Protein AF-A0A1F1UR80-F1 (afdb_monomer)

Nearest PDB structures (foldseek):
  3it4-assembly1_B  TM=8.975E-01  e=5.205E-11  Mycobacterium tuberculosis
  3it4-assembly1_D  TM=8.809E-01 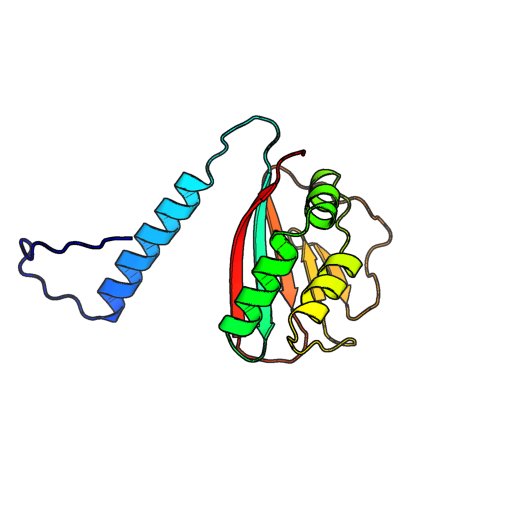 e=5.548E-11  Mycobacterium tuberculosis
  1vra-assembly1_B  TM=8.522E-01  e=1.860E-08  Halalkalibacterium halodurans
  2yep-assembly4_H  TM=7.953E-01  e=1.626E-05  Streptomyces clavuligerus
  2v4i-assembly2_H  TM=7.451E-01  e=1.733E-05  Streptomyces clavuligerus

Secondary structure (DSSP, 8-state):
-------TT-----HHHHHHHHHHHHHHHHHHHTS--STTPEEEEEEEEEESSHHHHHHHHHHHHT-HHHHHHHHTT---HHHHHHHHHHTT----TTT-EEEETTEEEEETTEE--S-------SEEEEEEE-SS---EEEEEEEEE---

Solvent-accessible surface area (backbone atoms only — not comparable to full-atom values): 8458 Å² total; per-residue (Å²): 140,87,86,87,83,87,66,84,82,78,71,82,74,55,69,67,62,48,51,54,54,52,48,52,52,53,51,53,48,51,54,59,71,65,51,81,90,54,98,72,52,28,40,37,39,35,36,21,34,20,18,87,34,40,65,51,12,38,52,26,31,50,53,36,73,67,33,66,67,46,46,53,22,50,74,71,26,33,66,47,58,71,56,44,50,57,43,28,55,72,61,72,48,68,68,29,65,76,56,15,35,38,29,48,74,87,43,62,47,28,55,23,86,42,73,69,54,89,69,67,68,53,92,69,80,58,63,47,39,35,41,37,37,24,41,59,76,30,84,6,44,24,74,43,76,50,77,40,68,84,130

Sequence (151 aa):
MLLLASGASQVTPNQTQLDEAVLAVCEALVEQLLVNQGSATKKLTLAVAGAANDEEARIAAQAVACDGRFRESLLSGAPDWPRALAIAGKTKVCLDAEALEINVNGTQLCQGITPLLTSRVLDYDEHVTITLDLGTRGVGTATVRTFLEPM

Mean predicted aligned error: 5.48 Å

pLDDT: mean 90.34, std 9.32, range [55.44, 98.0]

Radius of gyration: 17.95 Å; Cα contacts (8 Å, |Δi|>4): 264; chains: 1; bounding box: 42×38×53 Å

Structure (mmCIF, N/CA/C/O backbone):
data_AF-A0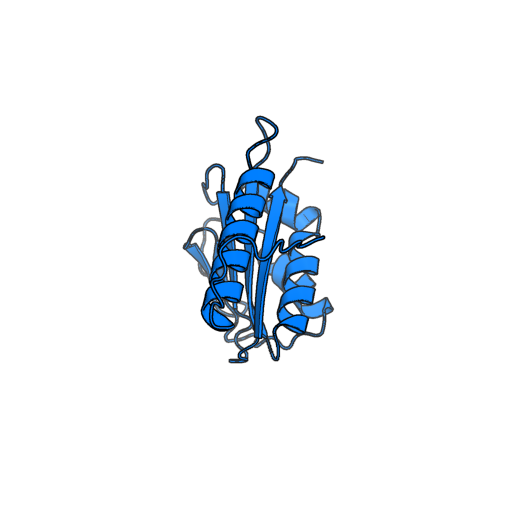A1F1UR80-F1
#
_entry.id   AF-A0A1F1UR80-F1
#
loop_
_atom_site.group_PDB
_atom_site.id
_atom_site.type_symbol
_atom_site.label_atom_id
_atom_site.label_alt_id
_atom_site.label_comp_id
_atom_site.label_asym_id
_atom_site.label_entity_id
_atom_site.label_seq_id
_atom_site.pdbx_PDB_ins_code
_atom_site.Cartn_x
_atom_site.Cartn_y
_atom_site.Cartn_z
_atom_site.occupancy
_atom_site.B_iso_or_equiv
_atom_site.auth_seq_id
_atom_site.auth_comp_id
_atom_site.auth_asym_id
_atom_site.auth_atom_id
_atom_site.pdbx_PDB_model_num
ATOM 1 N N . MET A 1 1 ? -1.615 3.347 20.358 1.00 77.56 1 MET A N 1
ATOM 2 C CA . MET A 1 1 ? -2.998 3.787 20.077 1.00 77.56 1 MET A CA 1
ATOM 3 C C . MET A 1 1 ? -3.868 3.368 21.251 1.00 77.56 1 MET A C 1
ATOM 5 O O . MET A 1 1 ? -3.620 2.297 21.789 1.00 77.56 1 MET A O 1
ATOM 9 N N . LEU A 1 2 ? -4.814 4.202 21.682 1.00 92.44 2 LEU A N 1
ATOM 10 C CA . LEU A 1 2 ? -5.738 3.899 22.781 1.00 92.44 2 LEU A CA 1
ATOM 11 C C . LEU A 1 2 ? -7.168 4.181 22.309 1.00 92.44 2 LEU A C 1
ATOM 13 O O . LEU A 1 2 ? -7.394 5.192 21.651 1.00 92.44 2 LEU A O 1
ATOM 17 N N . LEU A 1 3 ? -8.110 3.309 22.664 1.00 94.81 3 LEU A N 1
ATOM 18 C CA . LEU A 1 3 ? -9.547 3.492 22.459 1.00 94.81 3 LEU A CA 1
ATOM 19 C C . LEU A 1 3 ? -10.225 3.336 23.822 1.00 94.81 3 LEU A C 1
ATOM 21 O O . LEU A 1 3 ? -10.023 2.327 24.494 1.00 94.81 3 LEU A O 1
ATOM 25 N N . LEU A 1 4 ? -10.983 4.345 24.253 1.00 96.19 4 LEU A N 1
ATOM 26 C CA . LEU A 1 4 ? -11.677 4.352 25.541 1.00 96.19 4 LEU A CA 1
ATOM 27 C C . LEU A 1 4 ? -13.186 4.440 25.304 1.00 96.19 4 LEU A C 1
ATOM 29 O O . LEU A 1 4 ? -13.634 5.240 24.485 1.00 96.19 4 LEU A O 1
ATOM 33 N N . ALA A 1 5 ? -13.968 3.656 26.047 1.00 95.69 5 ALA A N 1
ATOM 34 C CA . ALA A 1 5 ? -15.426 3.645 25.969 1.00 95.69 5 ALA A CA 1
ATOM 35 C C . ALA A 1 5 ? -16.030 3.871 27.362 1.00 95.69 5 ALA A C 1
ATOM 37 O O . ALA A 1 5 ? -15.762 3.111 28.288 1.00 95.69 5 ALA A O 1
ATOM 38 N N . SER A 1 6 ? -16.845 4.919 27.516 1.00 96.75 6 SER A N 1
ATOM 39 C CA . SER A 1 6 ? -17.472 5.271 28.801 1.00 96.75 6 SER A CA 1
ATOM 40 C C . SER A 1 6 ? -18.802 4.559 29.062 1.00 96.75 6 SER A C 1
ATOM 42 O O . SER A 1 6 ? -19.262 4.529 30.199 1.00 96.75 6 SER A O 1
ATOM 44 N N . GLY A 1 7 ? -19.460 4.035 28.021 1.00 96.00 7 GLY A N 1
ATOM 45 C CA . GLY A 1 7 ? -20.787 3.413 28.126 1.00 96.00 7 GLY A CA 1
ATOM 46 C C . GLY A 1 7 ? -21.943 4.385 28.412 1.00 96.00 7 GLY A C 1
ATOM 47 O O . GLY A 1 7 ? -23.067 3.947 28.649 1.00 96.00 7 GLY A O 1
ATOM 48 N N . ALA A 1 8 ? -21.712 5.703 28.375 1.00 97.75 8 ALA A N 1
ATOM 49 C CA . ALA A 1 8 ? -22.716 6.703 28.757 1.00 97.75 8 ALA A CA 1
ATOM 50 C C . ALA A 1 8 ? -23.969 6.721 27.857 1.00 97.75 8 ALA A C 1
ATOM 52 O O . ALA A 1 8 ? -25.036 7.121 28.314 1.00 97.75 8 ALA A O 1
ATOM 53 N N . SER A 1 9 ? -23.864 6.265 26.603 1.00 96.00 9 SER A N 1
ATOM 54 C CA . SER A 1 9 ? -24.999 6.192 25.672 1.00 96.00 9 SER A CA 1
ATOM 55 C C . SER A 1 9 ? -25.994 5.074 25.997 1.00 96.00 9 SER A C 1
ATOM 57 O O . SER A 1 9 ? -27.103 5.109 25.478 1.00 96.00 9 SER A O 1
ATOM 59 N N . GLN A 1 10 ? -25.608 4.079 26.813 1.00 96.56 10 GLN A N 1
ATOM 60 C CA . GLN A 1 10 ? -26.387 2.856 27.082 1.00 96.56 10 GLN A CA 1
ATOM 61 C C . GLN A 1 10 ? -26.786 2.065 25.817 1.00 96.56 10 GLN A C 1
ATOM 63 O O . GLN A 1 10 ? -27.649 1.193 25.869 1.00 96.56 10 GLN A O 1
ATOM 68 N N . VAL A 1 11 ? -26.151 2.348 24.676 1.00 96.75 11 VAL A N 1
ATOM 69 C CA . VAL A 1 11 ? -26.366 1.631 23.416 1.00 96.75 11 VAL A CA 1
ATOM 70 C C . VAL A 1 11 ? -25.292 0.563 23.267 1.00 96.75 11 VAL A C 1
ATOM 72 O O . VAL A 1 11 ? -24.102 0.853 23.393 1.00 96.75 11 VAL A O 1
ATOM 75 N N . THR A 1 12 ? -25.708 -0.660 22.948 1.00 96.31 12 THR A N 1
ATOM 76 C CA . THR A 1 12 ? -24.809 -1.753 22.565 1.00 96.31 12 THR A CA 1
ATOM 77 C C . THR A 1 12 ? -24.846 -1.904 21.043 1.00 96.31 12 THR A C 1
ATOM 79 O O . THR A 1 12 ? -25.770 -2.540 20.532 1.00 96.31 12 THR A O 1
ATOM 82 N N . PRO A 1 13 ? -23.904 -1.293 20.296 1.00 94.75 13 PRO A N 1
ATOM 83 C CA . PRO A 1 13 ? -23.804 -1.540 18.863 1.00 94.75 13 PRO A CA 1
ATOM 84 C C . PRO A 1 13 ? -23.419 -3.001 18.624 1.00 94.75 13 PRO A C 1
ATOM 86 O O . PRO A 1 13 ? -22.805 -3.644 19.481 1.00 94.75 13 PRO A O 1
ATOM 89 N N . ASN A 1 14 ? -23.751 -3.527 17.449 1.00 97.00 14 ASN A N 1
ATOM 90 C CA . ASN A 1 14 ? -23.143 -4.784 17.032 1.00 97.00 14 ASN A CA 1
ATOM 91 C C . ASN A 1 14 ? -21.661 -4.559 16.663 1.00 97.00 14 ASN A C 1
ATOM 93 O O . ASN A 1 14 ? -21.222 -3.424 16.466 1.00 97.00 14 ASN A O 1
ATOM 97 N N . GLN A 1 15 ? -20.893 -5.648 16.580 1.00 96.88 15 GLN A N 1
ATOM 98 C CA . GLN A 1 15 ? -19.450 -5.573 16.346 1.00 96.88 15 GLN A CA 1
ATOM 99 C C . GLN A 1 15 ? -19.111 -4.849 15.037 1.00 96.88 15 GLN A C 1
ATOM 101 O O . GLN A 1 15 ? -18.290 -3.942 15.039 1.00 96.88 15 GLN A O 1
ATOM 106 N N . THR A 1 16 ? -19.809 -5.178 13.948 1.00 96.81 16 THR A N 1
ATOM 107 C CA . THR A 1 16 ? -19.591 -4.571 12.629 1.00 96.81 16 THR A CA 1
ATOM 108 C C . THR A 1 16 ? -19.798 -3.057 12.648 1.00 96.81 16 THR A C 1
ATOM 110 O O . THR A 1 16 ? -18.964 -2.321 12.140 1.00 96.81 16 THR A O 1
ATOM 113 N N . GLN A 1 17 ? -20.858 -2.576 13.300 1.00 95.81 17 GLN A N 1
ATOM 114 C CA . GLN A 1 17 ? -21.135 -1.143 13.427 1.00 95.81 17 GLN A CA 1
ATOM 115 C C . GLN A 1 17 ? -20.043 -0.407 14.203 1.00 95.81 17 GLN A C 1
ATOM 117 O O . GLN A 1 17 ? -19.693 0.722 13.861 1.00 95.81 17 GLN A O 1
ATOM 122 N N . LEU A 1 18 ? -19.530 -1.024 15.271 1.00 96.38 18 LEU A N 1
ATOM 123 C CA . LEU A 1 18 ? -18.446 -0.438 16.051 1.00 96.38 18 LEU A CA 1
ATOM 124 C C . LEU A 1 18 ? -17.147 -0.405 15.238 1.00 96.38 18 LEU A C 1
ATOM 126 O O . LEU A 1 18 ? -16.485 0.630 15.214 1.00 96.38 18 LEU A O 1
ATOM 130 N N . ASP A 1 19 ? -16.817 -1.504 14.562 1.00 96.50 19 ASP A N 1
ATOM 131 C CA . ASP A 1 19 ? -15.610 -1.627 13.744 1.00 96.50 19 ASP A CA 1
ATOM 132 C C . ASP A 1 19 ? -15.609 -0.609 12.600 1.00 96.50 19 ASP A C 1
ATOM 134 O O . ASP A 1 19 ? -14.634 0.120 12.434 1.00 96.50 19 ASP A O 1
ATOM 138 N N . GLU A 1 20 ? -16.719 -0.487 11.867 1.00 96.31 20 GLU A N 1
ATOM 139 C CA . GLU A 1 20 ? -16.883 0.493 10.788 1.00 96.31 20 GLU A CA 1
ATOM 140 C C . GLU A 1 20 ? -16.762 1.933 11.301 1.00 96.31 20 GLU A C 1
ATOM 142 O O . GLU A 1 20 ? -16.072 2.755 10.697 1.00 96.31 20 GLU A O 1
ATOM 147 N N . ALA A 1 21 ? -17.391 2.248 12.438 1.00 95.88 21 ALA A N 1
ATOM 148 C CA . ALA A 1 21 ? -17.332 3.588 13.015 1.00 95.88 21 ALA A CA 1
ATOM 149 C C . ALA A 1 21 ? -15.916 3.951 13.485 1.00 95.88 21 ALA A C 1
ATOM 151 O O . ALA A 1 21 ? -15.448 5.067 13.250 1.00 95.88 21 ALA A O 1
ATOM 152 N N . VAL A 1 22 ? -15.220 3.017 14.140 1.00 96.50 22 VAL A N 1
ATOM 153 C CA . VAL A 1 22 ? -13.834 3.218 14.577 1.00 96.50 22 VAL A CA 1
ATOM 154 C C . VAL A 1 22 ? -12.910 3.348 13.368 1.00 96.50 22 VAL A C 1
ATOM 156 O O . VAL A 1 22 ? -12.087 4.264 13.343 1.00 96.50 22 VAL A O 1
ATOM 159 N N . LEU A 1 23 ? -13.071 2.494 12.354 1.00 95.06 23 LEU A N 1
ATOM 160 C CA . LEU A 1 23 ? -12.291 2.550 11.120 1.00 95.06 23 LEU A CA 1
ATOM 161 C C . LEU A 1 23 ? -12.457 3.901 10.422 1.00 95.06 23 LEU A C 1
ATOM 163 O O . LEU A 1 23 ? -11.453 4.543 10.128 1.00 95.06 23 LEU A O 1
ATOM 167 N N . ALA A 1 24 ? -13.690 4.381 10.253 1.00 94.75 24 ALA A N 1
ATOM 168 C CA . ALA A 1 24 ? -13.963 5.672 9.623 1.00 94.75 24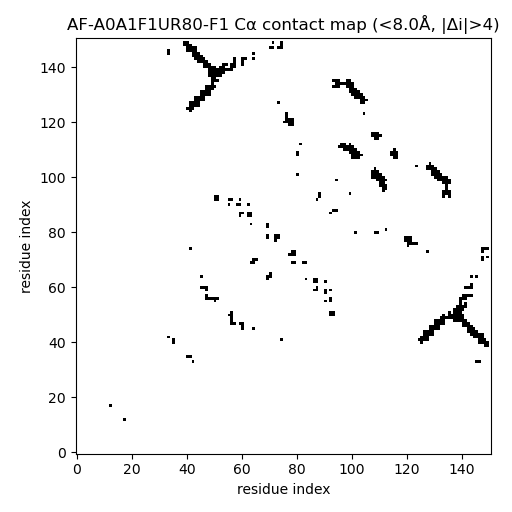 ALA A CA 1
ATOM 169 C C . ALA A 1 24 ? -13.285 6.841 10.362 1.00 94.75 24 ALA A C 1
ATOM 171 O O . ALA A 1 24 ? -12.739 7.752 9.736 1.00 94.75 24 ALA A O 1
ATOM 172 N N . VAL A 1 25 ? -13.266 6.814 11.701 1.00 95.50 25 VAL A N 1
ATOM 173 C CA . VAL A 1 25 ? -12.546 7.820 12.500 1.00 95.50 25 VAL A CA 1
ATOM 174 C C . VAL A 1 25 ? -11.037 7.701 12.296 1.00 95.50 25 VAL A C 1
ATOM 176 O O . VAL A 1 25 ? -10.367 8.713 12.096 1.00 95.50 25 VAL A O 1
ATOM 179 N N . CYS A 1 26 ? -10.485 6.487 12.325 1.00 94.19 26 CYS A N 1
ATOM 180 C CA . CYS A 1 26 ? -9.064 6.259 12.078 1.00 94.19 26 CYS A CA 1
ATOM 181 C C . CYS A 1 26 ? -8.642 6.721 10.675 1.00 94.19 26 CYS A C 1
ATOM 183 O O . CYS A 1 26 ? -7.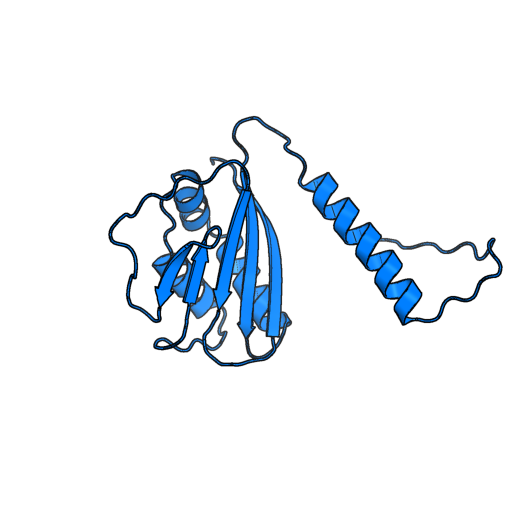615 7.385 10.548 1.00 94.19 26 CYS A O 1
ATOM 185 N N . GLU A 1 27 ? -9.434 6.439 9.642 1.00 90.94 27 GLU A N 1
ATOM 186 C CA . GLU A 1 27 ? -9.194 6.900 8.271 1.00 90.94 27 GLU A CA 1
ATOM 187 C C . GLU A 1 27 ? -9.227 8.426 8.176 1.00 90.94 27 GLU A C 1
ATOM 189 O O . GLU A 1 27 ? -8.300 9.028 7.630 1.00 90.94 27 GLU A O 1
ATOM 194 N N . ALA A 1 28 ? -10.230 9.067 8.781 1.00 90.62 28 ALA A N 1
ATOM 195 C CA . ALA A 1 28 ? -10.319 10.523 8.827 1.00 90.62 28 ALA A CA 1
ATOM 196 C C . ALA A 1 28 ? -9.116 11.157 9.548 1.00 90.62 28 ALA A C 1
ATOM 198 O O . ALA A 1 28 ? -8.600 12.185 9.108 1.00 90.62 28 ALA A O 1
ATOM 199 N N . LEU A 1 29 ? -8.633 10.543 10.633 1.00 90.69 29 LEU A N 1
ATOM 200 C CA . LEU A 1 29 ? -7.430 10.995 11.335 1.00 90.69 29 LEU A CA 1
ATOM 201 C C . LEU A 1 29 ? -6.171 10.823 10.480 1.00 90.69 29 LEU A C 1
ATOM 203 O O . LEU A 1 29 ? -5.334 11.721 10.460 1.00 90.69 29 LEU A O 1
ATOM 207 N N . VAL A 1 30 ? -6.032 9.712 9.751 1.00 87.50 30 VAL A N 1
ATOM 208 C CA . VAL A 1 30 ? -4.915 9.507 8.813 1.00 87.50 30 VAL A CA 1
ATOM 209 C C . VAL A 1 30 ? -4.924 10.581 7.726 1.00 87.50 30 VAL A C 1
ATOM 211 O O . VAL A 1 30 ? -3.877 11.159 7.453 1.00 87.50 30 VAL A O 1
ATOM 214 N N . GLU A 1 31 ? -6.084 10.914 7.155 1.00 83.81 31 GLU A N 1
ATOM 215 C CA . GLU A 1 31 ? -6.195 12.006 6.177 1.00 83.81 31 GLU A CA 1
ATOM 216 C C . GLU A 1 31 ? -5.772 13.358 6.760 1.00 83.81 31 GLU A C 1
ATOM 218 O O . GLU A 1 31 ? -5.064 14.115 6.095 1.00 83.81 31 GLU A O 1
ATOM 223 N N . GLN A 1 32 ? -6.146 13.646 8.013 1.00 84.38 32 GLN A N 1
ATOM 224 C CA . GLN A 1 32 ? -5.744 14.870 8.716 1.00 84.38 32 GLN A CA 1
ATOM 225 C C . GLN A 1 32 ? -4.240 14.917 9.006 1.00 84.38 32 GLN A C 1
ATOM 227 O O . GLN A 1 32 ? -3.614 15.960 8.831 1.00 84.38 32 GLN A O 1
ATOM 232 N N . LEU A 1 33 ? -3.642 13.795 9.412 1.00 82.88 33 LEU A N 1
ATOM 233 C CA . LEU A 1 33 ? -2.192 13.683 9.600 1.00 82.88 33 LEU A CA 1
ATOM 234 C C . LEU A 1 33 ? -1.435 13.843 8.282 1.00 82.88 33 LEU A C 1
ATOM 236 O O . LEU A 1 33 ? -0.304 14.324 8.275 1.00 82.88 33 LEU A O 1
ATOM 240 N N . LEU A 1 34 ? -2.075 13.468 7.175 1.00 76.31 34 LEU A N 1
ATOM 241 C CA . LEU A 1 34 ? -1.555 13.626 5.827 1.00 76.31 34 LEU A CA 1
ATOM 242 C C . LEU A 1 34 ? -1.849 15.014 5.229 1.00 76.31 34 LEU A C 1
ATOM 244 O O . LEU A 1 34 ? -1.661 15.203 4.029 1.00 76.31 34 LEU A O 1
ATOM 248 N N . VAL A 1 35 ? -2.325 16.002 5.996 1.00 69.25 35 VAL A N 1
ATOM 249 C CA . VAL A 1 35 ? -2.492 17.385 5.512 1.00 69.25 35 VAL A CA 1
ATOM 250 C C . VAL A 1 35 ? -1.131 18.080 5.413 1.00 69.25 35 VAL A C 1
ATOM 252 O O . VAL A 1 35 ? -0.274 17.942 6.279 1.00 69.25 35 VAL A O 1
ATOM 255 N N . ASN A 1 36 ? -0.948 18.796 4.303 1.00 60.22 36 ASN A N 1
ATOM 256 C CA . ASN A 1 36 ? 0.311 19.351 3.817 1.00 60.22 36 ASN A CA 1
ATOM 257 C C . ASN A 1 36 ? 1.051 20.180 4.888 1.00 60.22 36 ASN A C 1
ATOM 259 O O . ASN A 1 36 ? 0.539 21.206 5.333 1.00 60.22 36 ASN A O 1
ATOM 263 N N . GLN A 1 37 ? 2.254 19.749 5.286 1.00 55.44 37 GLN A N 1
ATOM 264 C CA . GLN A 1 37 ? 3.096 20.464 6.262 1.00 55.44 37 GLN A CA 1
ATOM 265 C C . GLN A 1 37 ? 4.136 21.392 5.600 1.00 55.44 37 GLN A C 1
ATOM 267 O O . GLN A 1 37 ? 4.868 22.090 6.298 1.00 55.44 37 GLN A O 1
ATOM 272 N N . GLY A 1 38 ? 4.190 21.455 4.263 1.00 60.78 38 GLY A N 1
ATOM 273 C CA . GLY A 1 38 ? 5.133 22.299 3.525 1.00 60.78 38 GLY A CA 1
ATOM 274 C C . GLY A 1 38 ? 4.811 22.405 2.032 1.00 60.78 38 GLY A C 1
ATOM 275 O O . GLY A 1 38 ? 4.034 21.627 1.494 1.00 60.78 38 GLY A O 1
ATOM 276 N N . SER A 1 39 ? 5.408 23.383 1.347 1.00 58.31 39 SER A N 1
ATOM 277 C CA . SER A 1 39 ? 5.108 23.721 -0.056 1.00 58.31 39 SER A CA 1
ATOM 278 C C . SER A 1 39 ? 5.710 22.776 -1.109 1.00 58.31 39 SER A C 1
ATOM 280 O O . SER A 1 39 ? 5.441 22.955 -2.293 1.00 58.31 39 SER A O 1
ATOM 282 N N . ALA A 1 40 ? 6.525 21.793 -0.711 1.00 61.38 40 ALA A N 1
ATOM 283 C CA . ALA A 1 40 ? 7.211 20.860 -1.617 1.00 61.38 40 ALA A CA 1
ATOM 284 C C . ALA A 1 40 ? 6.892 19.379 -1.334 1.00 61.38 40 ALA A C 1
ATOM 286 O O . ALA A 1 40 ? 7.540 18.489 -1.886 1.00 61.38 40 ALA A O 1
ATOM 287 N N . THR A 1 41 ? 5.912 19.111 -0.470 1.00 75.38 41 THR A N 1
ATOM 288 C CA . THR A 1 41 ? 5.559 17.758 -0.043 1.00 75.38 41 THR A CA 1
ATOM 289 C C . THR A 1 41 ? 4.411 17.223 -0.901 1.00 75.38 41 THR A C 1
ATOM 291 O O . THR A 1 41 ? 3.352 17.840 -0.983 1.00 75.38 41 THR A O 1
ATOM 294 N N . LYS A 1 42 ? 4.602 16.062 -1.541 1.00 86.50 42 LYS A N 1
ATOM 295 C CA . LYS A 1 42 ? 3.518 15.336 -2.234 1.00 86.50 42 LYS A CA 1
ATOM 296 C C . LYS A 1 42 ? 3.005 14.200 -1.353 1.00 86.50 42 LYS A C 1
ATOM 298 O O . LYS A 1 42 ? 3.781 13.576 -0.632 1.00 86.50 42 LYS A O 1
ATOM 303 N N . LYS A 1 43 ? 1.716 13.879 -1.411 1.00 89.69 43 LYS A N 1
ATOM 304 C CA . LYS A 1 43 ? 1.151 12.703 -0.733 1.00 89.69 43 LYS A CA 1
ATOM 305 C C . LYS A 1 43 ? 1.322 11.470 -1.611 1.00 89.69 43 LYS A C 1
ATOM 307 O O . LYS A 1 43 ? 1.064 11.533 -2.808 1.00 89.69 43 LYS A O 1
ATOM 312 N N . LEU A 1 44 ? 1.699 10.344 -1.018 1.00 92.00 44 LEU A N 1
ATOM 313 C CA . LEU A 1 44 ? 1.754 9.042 -1.674 1.00 92.00 44 LEU A CA 1
ATOM 314 C C . LEU A 1 44 ? 0.739 8.099 -1.029 1.00 92.00 44 LEU A C 1
ATOM 316 O O . LEU A 1 44 ? 0.797 7.856 0.174 1.00 92.00 44 LEU A O 1
ATOM 320 N N . THR A 1 45 ? -0.134 7.518 -1.846 1.00 95.00 45 THR A N 1
ATOM 321 C CA . THR A 1 45 ? -0.924 6.329 -1.512 1.00 95.00 45 THR A CA 1
ATOM 322 C C . THR A 1 45 ? -0.447 5.189 -2.398 1.00 95.00 45 THR A C 1
ATOM 324 O O . THR A 1 45 ? -0.565 5.276 -3.613 1.00 95.00 45 THR A O 1
ATOM 327 N N . LEU A 1 46 ? 0.103 4.130 -1.811 1.00 97.12 46 LEU A N 1
ATOM 328 C CA . LEU A 1 46 ? 0.571 2.950 -2.532 1.00 97.12 46 LEU A CA 1
ATOM 329 C C . LEU A 1 46 ? -0.231 1.737 -2.071 1.00 97.12 46 LEU A C 1
ATOM 331 O O . LEU A 1 46 ? -0.128 1.327 -0.915 1.00 97.12 46 LEU A O 1
ATOM 335 N N . ALA A 1 47 ? -1.012 1.172 -2.983 1.00 97.94 47 ALA A N 1
ATOM 336 C CA . ALA A 1 47 ? -1.763 -0.056 -2.786 1.00 97.94 47 ALA A CA 1
ATOM 337 C C . ALA A 1 47 ? -1.060 -1.223 -3.489 1.00 97.94 47 ALA A C 1
ATOM 339 O O . ALA A 1 47 ? -0.696 -1.116 -4.660 1.00 97.94 47 ALA A O 1
ATOM 340 N N . VAL A 1 48 ? -0.889 -2.333 -2.776 1.00 98.00 48 VAL A N 1
ATOM 341 C CA . VAL A 1 48 ? -0.438 -3.615 -3.325 1.00 98.00 48 VAL A CA 1
ATOM 342 C C . VAL A 1 48 ? -1.605 -4.589 -3.288 1.00 98.00 48 VAL A C 1
ATOM 344 O O . VAL A 1 48 ? -2.280 -4.695 -2.263 1.00 98.00 48 VAL A O 1
ATOM 347 N N . ALA A 1 49 ? -1.826 -5.297 -4.390 1.00 97.56 49 ALA A N 1
ATOM 348 C CA . ALA A 1 49 ? -2.849 -6.324 -4.533 1.00 97.56 49 ALA A CA 1
ATOM 349 C C . ALA A 1 49 ? -2.260 -7.599 -5.145 1.00 97.56 49 ALA A C 1
ATOM 351 O O . ALA A 1 49 ? -1.156 -7.593 -5.690 1.00 97.56 49 ALA A O 1
ATOM 352 N N . GLY A 1 50 ? -2.995 -8.706 -5.047 1.00 96.06 50 GLY A N 1
ATOM 353 C CA . GLY A 1 50 ? -2.567 -9.967 -5.640 1.00 96.06 50 GLY A CA 1
ATOM 354 C C . GLY A 1 50 ? -1.486 -10.685 -4.833 1.00 96.06 50 GLY A C 1
ATOM 355 O O . GLY A 1 50 ? -0.774 -11.500 -5.407 1.00 96.06 50 GLY A O 1
ATOM 356 N N . ALA A 1 51 ? -1.329 -10.397 -3.535 1.00 96.94 51 ALA A N 1
ATOM 357 C CA . ALA A 1 51 ? -0.430 -11.147 -2.649 1.00 96.94 51 ALA A CA 1
ATOM 358 C C . ALA A 1 51 ? -1.125 -12.388 -2.069 1.00 96.94 51 ALA A C 1
ATOM 360 O O . ALA A 1 51 ? -2.353 -12.482 -2.083 1.00 96.94 51 ALA A O 1
ATOM 361 N N . ALA A 1 52 ? -0.373 -13.335 -1.498 1.00 96.56 52 ALA A N 1
ATOM 362 C CA . ALA A 1 52 ? -0.987 -14.517 -0.886 1.00 96.56 52 ALA A CA 1
ATOM 363 C C . ALA A 1 52 ? -1.848 -14.164 0.344 1.00 96.56 52 ALA A C 1
ATOM 365 O O . ALA A 1 52 ? -2.837 -14.840 0.626 1.00 96.56 52 ALA A O 1
ATOM 366 N N . ASN A 1 53 ? -1.478 -13.105 1.068 1.00 97.12 53 ASN A N 1
ATOM 367 C CA . ASN A 1 53 ? -2.177 -12.580 2.240 1.00 97.12 53 ASN A CA 1
ATOM 368 C C . ASN A 1 53 ? -1.845 -11.087 2.448 1.00 97.12 53 ASN A C 1
ATOM 370 O O . ASN A 1 53 ? -0.922 -10.552 1.827 1.00 97.12 53 ASN A O 1
ATOM 374 N N . ASP A 1 54 ? -2.599 -10.417 3.321 1.00 97.56 54 ASP A N 1
ATOM 375 C CA . ASP A 1 54 ? -2.449 -8.976 3.579 1.00 97.56 54 ASP A CA 1
ATOM 376 C C . ASP A 1 54 ? -1.090 -8.616 4.195 1.00 97.56 54 ASP A C 1
ATOM 378 O O . ASP A 1 54 ? -0.565 -7.531 3.956 1.00 97.56 54 ASP A O 1
ATOM 382 N N . GLU A 1 55 ? -0.480 -9.526 4.958 1.00 96.88 55 GLU A N 1
ATOM 383 C CA . GLU A 1 55 ? 0.821 -9.285 5.589 1.00 96.88 55 GLU A CA 1
ATOM 384 C C . GLU A 1 55 ? 1.946 -9.219 4.549 1.00 96.88 55 GLU A C 1
ATOM 386 O O . GLU A 1 55 ? 2.776 -8.310 4.576 1.00 96.88 55 GLU A O 1
ATOM 391 N N . GLU A 1 56 ? 1.941 -10.128 3.578 1.00 96.81 56 GLU A N 1
ATOM 392 C CA . GLU A 1 56 ? 2.839 -10.087 2.425 1.00 96.81 56 GLU A CA 1
ATOM 393 C C . GLU A 1 56 ? 2.664 -8.801 1.612 1.00 96.81 56 GLU A C 1
ATOM 395 O O . GLU A 1 56 ? 3.649 -8.112 1.324 1.00 96.81 56 GLU A O 1
ATOM 400 N N . ALA A 1 57 ? 1.415 -8.430 1.303 1.00 97.62 57 ALA A N 1
ATOM 401 C CA . ALA A 1 57 ? 1.120 -7.176 0.616 1.00 97.62 57 ALA A CA 1
ATOM 402 C C . ALA A 1 57 ? 1.647 -5.969 1.407 1.00 97.62 57 ALA A C 1
ATOM 404 O O . ALA A 1 57 ? 2.244 -5.059 0.830 1.00 97.62 57 ALA A O 1
ATOM 405 N N . ARG A 1 58 ? 1.480 -5.969 2.736 1.00 97.62 58 ARG A N 1
ATOM 406 C CA . ARG A 1 58 ? 1.928 -4.891 3.626 1.00 97.62 58 ARG A CA 1
ATOM 407 C C . ARG A 1 58 ? 3.444 -4.754 3.625 1.00 97.62 58 ARG A C 1
ATOM 409 O O . ARG A 1 58 ? 3.945 -3.633 3.536 1.00 97.62 58 ARG A O 1
ATOM 416 N N . ILE A 1 59 ? 4.177 -5.863 3.713 1.00 97.50 59 ILE A N 1
ATOM 417 C CA . ILE A 1 59 ? 5.646 -5.860 3.682 1.00 97.50 59 ILE A CA 1
ATOM 418 C C . ILE A 1 59 ? 6.144 -5.321 2.334 1.00 97.50 59 ILE A C 1
ATOM 420 O O . ILE A 1 59 ? 7.017 -4.449 2.317 1.00 97.50 59 ILE A O 1
ATOM 424 N N . ALA A 1 60 ? 5.567 -5.778 1.218 1.00 97.44 60 ALA A N 1
ATOM 425 C CA . ALA A 1 60 ? 5.901 -5.276 -0.114 1.00 97.44 60 ALA A CA 1
ATOM 426 C C . ALA A 1 60 ? 5.613 -3.772 -0.246 1.00 97.44 60 ALA A C 1
ATOM 428 O O . ALA A 1 60 ? 6.497 -3.007 -0.637 1.00 97.44 60 ALA A O 1
ATOM 429 N N . ALA A 1 61 ? 4.414 -3.333 0.148 1.00 97.56 61 ALA A N 1
ATOM 430 C CA . ALA A 1 61 ? 3.999 -1.935 0.085 1.00 97.56 61 ALA A CA 1
ATOM 431 C C . ALA A 1 61 ? 4.940 -1.022 0.885 1.00 97.56 61 ALA A C 1
ATOM 433 O O . ALA A 1 61 ? 5.370 0.020 0.389 1.00 97.56 61 ALA A O 1
ATOM 434 N N . GLN A 1 62 ? 5.304 -1.429 2.105 1.00 96.81 62 GLN A N 1
ATOM 435 C CA . GLN A 1 62 ? 6.226 -0.677 2.957 1.00 96.81 62 GLN A CA 1
ATOM 436 C C . GLN A 1 62 ? 7.632 -0.612 2.365 1.00 96.81 62 GLN A C 1
ATOM 438 O O . GLN A 1 62 ? 8.232 0.461 2.344 1.00 96.81 62 GLN A O 1
ATOM 443 N N . ALA A 1 63 ? 8.157 -1.730 1.859 1.00 97.25 63 ALA A N 1
ATOM 444 C CA . ALA A 1 63 ? 9.487 -1.755 1.264 1.00 97.25 63 ALA A CA 1
ATOM 445 C C . ALA A 1 63 ? 9.583 -0.811 0.058 1.00 97.25 63 ALA A C 1
ATOM 447 O O . ALA A 1 63 ? 10.542 -0.046 -0.044 1.00 97.25 63 ALA A O 1
ATOM 448 N N . VAL A 1 64 ? 8.577 -0.827 -0.822 1.00 97.00 64 VAL A N 1
ATOM 449 C CA . VAL A 1 64 ? 8.532 0.049 -2.001 1.00 97.00 64 VAL A CA 1
ATOM 450 C C . VAL A 1 64 ? 8.375 1.516 -1.590 1.00 97.00 64 VAL A C 1
ATOM 452 O O . VAL A 1 64 ? 9.130 2.364 -2.060 1.00 97.00 64 VAL A O 1
ATOM 455 N N . ALA A 1 65 ? 7.448 1.830 -0.678 1.00 95.44 65 ALA A N 1
ATOM 456 C CA . ALA A 1 65 ? 7.182 3.205 -0.246 1.00 95.44 65 ALA A CA 1
ATOM 457 C C . ALA A 1 65 ? 8.353 3.864 0.514 1.00 95.44 65 ALA A C 1
ATOM 459 O O . ALA A 1 65 ? 8.448 5.096 0.541 1.00 95.44 65 ALA A O 1
ATOM 460 N N . CYS A 1 66 ? 9.236 3.063 1.122 1.00 94.50 66 CYS A N 1
ATOM 461 C CA . CYS A 1 66 ? 10.403 3.522 1.880 1.00 94.50 66 CYS A CA 1
ATOM 462 C C . CYS A 1 66 ? 11.699 3.625 1.054 1.00 94.50 66 CYS A C 1
ATOM 464 O O . CYS A 1 66 ? 12.704 4.107 1.577 1.00 94.50 66 CYS A O 1
ATOM 466 N N . ASP A 1 67 ? 11.727 3.195 -0.211 1.00 96.31 67 ASP A N 1
ATOM 467 C CA . ASP A 1 67 ? 12.943 3.294 -1.025 1.00 96.31 67 ASP A CA 1
ATOM 468 C C . ASP A 1 67 ? 13.189 4.734 -1.505 1.00 96.31 67 ASP A C 1
ATOM 470 O O . ASP A 1 67 ? 12.391 5.314 -2.241 1.00 96.31 67 ASP A O 1
ATOM 474 N N . GLY A 1 68 ? 14.327 5.309 -1.104 1.00 93.44 68 GLY A N 1
ATOM 475 C CA . GLY A 1 68 ? 14.660 6.715 -1.365 1.00 93.44 68 GLY A CA 1
ATOM 476 C C . GLY A 1 68 ? 14.690 7.088 -2.849 1.00 93.44 68 GLY A C 1
ATOM 477 O O . GLY A 1 68 ? 14.094 8.081 -3.249 1.00 93.44 68 GLY A O 1
ATOM 478 N N . ARG A 1 69 ? 15.298 6.254 -3.696 1.00 93.19 69 ARG A N 1
ATOM 479 C CA . ARG A 1 69 ? 15.405 6.534 -5.139 1.00 93.19 69 ARG A CA 1
ATOM 480 C C . ARG A 1 69 ? 14.065 6.399 -5.856 1.00 93.19 69 ARG A C 1
ATOM 482 O O . ARG A 1 69 ? 13.791 7.158 -6.779 1.00 93.19 69 ARG A O 1
ATOM 489 N N . PHE A 1 70 ? 13.220 5.455 -5.446 1.00 94.88 70 PHE A N 1
ATOM 490 C CA . PHE A 1 70 ? 11.862 5.376 -5.967 1.00 94.88 70 PHE A CA 1
ATOM 491 C C . PHE A 1 70 ? 11.078 6.637 -5.588 1.00 94.88 70 PHE A C 1
ATOM 493 O O . PHE A 1 70 ? 10.468 7.255 -6.456 1.00 94.88 70 PHE A O 1
ATOM 500 N N . ARG A 1 71 ? 11.182 7.097 -4.337 1.00 93.56 71 ARG A N 1
ATOM 501 C CA . ARG A 1 71 ? 10.559 8.352 -3.882 1.00 93.56 71 ARG A CA 1
ATOM 502 C C . ARG A 1 71 ? 11.046 9.573 -4.677 1.00 93.56 71 ARG A C 1
ATOM 504 O O . ARG A 1 71 ? 10.219 10.361 -5.127 1.00 93.56 71 ARG A O 1
ATOM 511 N N . GLU A 1 72 ? 12.349 9.695 -4.923 1.00 92.44 72 GLU A N 1
ATOM 512 C CA . GLU A 1 72 ? 12.932 10.737 -5.790 1.00 92.44 72 GLU A CA 1
ATOM 513 C C . GLU A 1 72 ? 12.386 10.666 -7.229 1.00 92.44 72 GLU A C 1
ATOM 515 O O . GLU A 1 72 ? 12.052 11.689 -7.833 1.00 92.44 72 GLU A O 1
ATOM 520 N N . SER A 1 73 ? 12.230 9.454 -7.774 1.00 92.94 73 SER A N 1
ATOM 521 C CA . SER A 1 73 ? 11.657 9.250 -9.111 1.00 92.94 73 SER A CA 1
ATOM 522 C C . SER A 1 73 ? 10.208 9.748 -9.193 1.00 92.94 73 SER A C 1
ATOM 524 O O . SER A 1 73 ? 9.828 10.405 -10.161 1.00 92.94 73 SER A O 1
ATOM 526 N N . LEU A 1 74 ? 9.419 9.549 -8.131 1.00 92.12 74 LEU A N 1
ATOM 527 C CA . LEU A 1 74 ? 8.047 10.051 -8.051 1.00 92.12 74 LEU A CA 1
ATOM 528 C C . LEU A 1 74 ? 8.005 11.581 -7.982 1.00 92.12 74 LEU A C 1
ATOM 530 O O . LEU A 1 74 ? 7.175 12.188 -8.658 1.00 92.12 74 LEU A O 1
ATOM 534 N N . LEU A 1 75 ? 8.909 12.201 -7.212 1.00 89.56 75 LEU A N 1
ATOM 535 C CA . LEU A 1 75 ? 9.009 13.660 -7.083 1.00 89.56 75 LEU A CA 1
ATOM 536 C C . LEU A 1 75 ? 9.381 14.349 -8.400 1.00 89.56 75 LEU A C 1
ATOM 538 O O . LEU A 1 75 ? 8.865 15.427 -8.684 1.00 89.56 75 LEU A O 1
ATOM 542 N N . SER A 1 76 ? 10.223 13.719 -9.222 1.00 88.62 76 SER A N 1
ATOM 543 C CA . SER A 1 76 ? 10.601 14.244 -10.545 1.00 88.62 76 SER A CA 1
ATOM 544 C C . SER A 1 76 ? 9.546 14.017 -11.637 1.00 88.62 76 SER A C 1
ATOM 546 O O . SER A 1 76 ? 9.753 14.428 -12.778 1.00 88.62 76 SER A O 1
ATOM 548 N N . GLY A 1 77 ? 8.424 13.364 -11.310 1.00 89.12 77 GLY A N 1
ATOM 549 C CA . GLY A 1 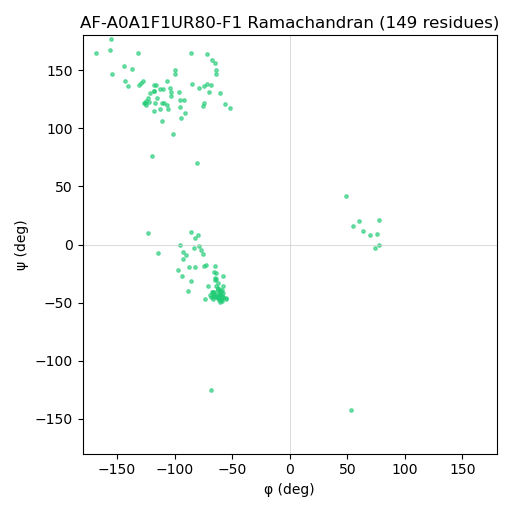77 ? 7.384 13.013 -12.277 1.00 89.12 77 GLY A CA 1
ATOM 550 C C . GLY A 1 77 ? 7.752 11.826 -13.165 1.00 89.12 77 GLY A C 1
ATOM 551 O O . GLY A 1 77 ? 7.031 11.542 -14.113 1.00 89.12 77 GLY A O 1
ATOM 552 N N . ALA A 1 78 ? 8.850 11.115 -12.887 1.00 90.38 78 ALA A N 1
ATOM 553 C CA . ALA A 1 78 ? 9.317 9.992 -13.695 1.00 90.38 78 ALA A CA 1
ATOM 554 C C . ALA A 1 78 ? 9.382 8.681 -12.890 1.00 90.38 78 ALA A C 1
ATOM 556 O O . ALA A 1 78 ? 10.480 8.253 -12.527 1.00 90.38 78 ALA A O 1
ATOM 557 N N . PRO A 1 79 ? 8.236 8.024 -12.607 1.00 92.12 79 PRO A N 1
ATOM 558 C CA . PRO A 1 79 ? 8.197 6.824 -11.775 1.00 92.12 79 PRO A CA 1
ATOM 559 C C . PRO A 1 79 ? 9.105 5.700 -12.287 1.00 92.12 79 PRO A C 1
ATOM 561 O O . PRO A 1 79 ? 8.909 5.158 -13.379 1.00 92.12 79 PRO A O 1
ATOM 564 N N . ASP A 1 80 ? 10.056 5.282 -11.452 1.00 93.62 80 ASP A N 1
ATOM 565 C CA . ASP A 1 80 ? 10.918 4.123 -11.700 1.00 93.62 80 ASP A CA 1
ATOM 566 C C . ASP A 1 80 ? 10.172 2.826 -11.331 1.00 93.62 80 ASP A C 1
ATOM 568 O O . ASP A 1 80 ? 10.443 2.169 -10.323 1.00 93.62 80 ASP A O 1
ATOM 572 N N . TRP A 1 81 ? 9.163 2.474 -12.136 1.00 93.12 81 TRP A N 1
ATOM 573 C CA . TRP A 1 81 ? 8.363 1.260 -11.943 1.00 93.12 81 TRP A CA 1
ATOM 574 C C . TRP A 1 81 ? 9.198 -0.038 -11.955 1.00 93.12 81 TRP A C 1
ATOM 576 O O . TRP A 1 81 ? 8.909 -0.907 -11.128 1.00 93.12 81 TRP A O 1
ATOM 586 N N . PRO A 1 82 ? 10.275 -0.198 -12.765 1.00 93.56 82 PRO A N 1
ATOM 587 C CA . PRO A 1 82 ? 11.111 -1.396 -12.688 1.00 93.56 82 PRO A CA 1
ATOM 588 C C . PRO A 1 82 ? 11.780 -1.537 -11.320 1.00 93.56 82 PRO A C 1
ATOM 590 O O . PRO A 1 82 ? 11.898 -2.641 -10.783 1.00 93.56 82 PRO A O 1
ATOM 593 N N . ARG A 1 83 ? 12.196 -0.417 -10.718 1.00 94.88 83 ARG A N 1
ATOM 594 C CA . ARG A 1 83 ? 12.755 -0.411 -9.368 1.00 94.88 83 ARG A CA 1
ATOM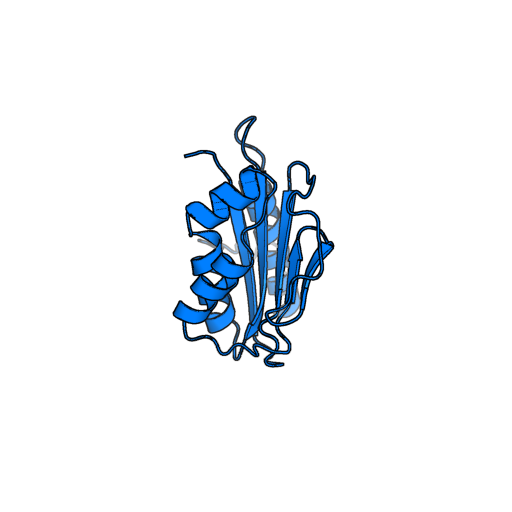 595 C C . ARG A 1 83 ? 11.723 -0.795 -8.314 1.00 94.88 83 ARG A C 1
ATOM 597 O O . ARG A 1 83 ? 12.064 -1.581 -7.431 1.00 94.88 83 ARG A O 1
ATOM 604 N N . ALA A 1 84 ? 10.489 -0.299 -8.413 1.00 95.00 84 ALA A N 1
ATOM 605 C CA . ALA A 1 84 ? 9.405 -0.704 -7.516 1.00 95.00 84 ALA A CA 1
ATOM 606 C C . ALA A 1 84 ? 9.207 -2.232 -7.529 1.00 95.00 84 ALA A C 1
ATOM 608 O O . ALA A 1 84 ? 9.183 -2.858 -6.469 1.00 95.00 84 ALA A O 1
ATOM 609 N N . LEU A 1 85 ? 9.190 -2.849 -8.717 1.00 93.75 85 LEU A N 1
ATOM 610 C CA . LEU A 1 85 ? 9.113 -4.308 -8.863 1.00 93.75 85 LEU A CA 1
ATOM 611 C C . LEU A 1 85 ? 10.329 -5.025 -8.272 1.00 93.75 85 LEU A C 1
ATOM 613 O O . LEU A 1 85 ? 10.183 -6.019 -7.563 1.00 93.75 85 LEU A O 1
ATOM 617 N N . ALA A 1 86 ? 11.536 -4.509 -8.514 1.00 93.81 86 ALA A N 1
ATOM 618 C CA . ALA A 1 86 ? 12.758 -5.088 -7.966 1.00 93.81 86 ALA A CA 1
ATOM 619 C C . ALA A 1 86 ? 12.789 -5.054 -6.427 1.00 93.81 86 ALA A C 1
ATOM 621 O O . ALA A 1 86 ? 13.361 -5.947 -5.801 1.00 93.81 86 ALA A O 1
ATOM 622 N N . ILE A 1 87 ? 12.196 -4.033 -5.803 1.00 96.31 87 ILE A N 1
ATOM 623 C CA . ILE A 1 87 ? 12.058 -3.941 -4.345 1.00 96.31 87 ILE A CA 1
ATOM 624 C C . ILE A 1 87 ? 10.989 -4.913 -3.848 1.00 96.31 87 ILE A C 1
ATOM 626 O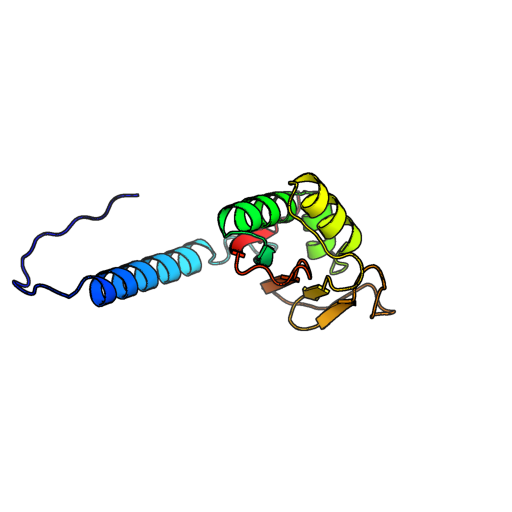 O . ILE A 1 87 ? 11.266 -5.673 -2.920 1.00 96.31 87 ILE A O 1
ATOM 630 N N . ALA A 1 88 ? 9.816 -4.948 -4.489 1.00 94.25 88 ALA A N 1
ATOM 631 C CA . ALA A 1 88 ? 8.757 -5.896 -4.154 1.00 94.25 88 ALA A CA 1
ATOM 632 C C . ALA A 1 88 ? 9.278 -7.344 -4.213 1.00 94.25 88 ALA A C 1
ATOM 634 O O . ALA A 1 88 ? 9.160 -8.078 -3.235 1.00 94.25 88 ALA A O 1
ATOM 635 N N . GLY A 1 89 ? 10.007 -7.721 -5.267 1.00 91.69 89 GLY A N 1
ATOM 636 C CA . GLY A 1 89 ? 10.635 -9.042 -5.394 1.00 91.69 89 GLY A CA 1
ATOM 637 C C . GLY A 1 89 ? 11.608 -9.414 -4.268 1.00 91.69 89 GLY A C 1
ATOM 638 O O . GLY A 1 89 ? 11.745 -10.589 -3.932 1.00 91.69 89 GLY A O 1
ATOM 639 N N . LYS A 1 90 ? 12.246 -8.438 -3.607 1.00 93.88 90 LYS A N 1
ATOM 640 C CA . LYS A 1 90 ? 13.117 -8.700 -2.444 1.00 93.88 90 LYS A CA 1
ATOM 641 C C . LYS A 1 90 ? 12.340 -9.039 -1.173 1.00 93.88 90 LYS A C 1
ATOM 643 O O . LYS A 1 90 ? 12.919 -9.618 -0.256 1.00 93.88 90 LYS A O 1
ATOM 648 N N . THR A 1 91 ? 11.051 -8.712 -1.114 1.00 91.62 91 THR A N 1
ATOM 649 C CA . THR A 1 91 ? 10.187 -8.992 0.045 1.00 91.62 91 THR A CA 1
ATOM 650 C C . THR A 1 91 ? 9.629 -10.414 0.075 1.00 91.62 91 THR A C 1
ATOM 652 O O . THR A 1 91 ? 8.865 -10.745 0.974 1.00 91.62 91 THR A O 1
ATOM 655 N N . LYS A 1 92 ? 10.061 -11.280 -0.857 1.00 86.12 92 LYS A N 1
ATOM 656 C CA . LYS A 1 92 ? 9.638 -12.687 -0.993 1.00 86.12 92 LYS A CA 1
ATOM 657 C C . LYS A 1 92 ? 8.153 -12.890 -1.310 1.00 86.12 92 LYS A C 1
ATOM 659 O O . LYS A 1 92 ? 7.690 -14.026 -1.260 1.00 86.12 92 LYS A O 1
ATOM 664 N N . VAL A 1 93 ? 7.428 -11.832 -1.664 1.00 92.88 93 VAL A N 1
ATOM 665 C CA . VAL A 1 93 ? 6.096 -11.974 -2.258 1.00 92.88 93 VAL A CA 1
ATOM 666 C C . VAL A 1 93 ? 6.204 -12.684 -3.605 1.00 92.88 93 VAL A C 1
ATOM 668 O O . VAL A 1 93 ? 7.193 -12.524 -4.326 1.00 92.88 93 VAL A O 1
ATOM 671 N N . CYS A 1 94 ? 5.193 -13.477 -3.949 1.00 93.19 94 CYS A N 1
ATOM 672 C CA . CYS A 1 94 ? 5.096 -14.048 -5.287 1.00 93.19 94 CYS A CA 1
ATOM 673 C C . CYS A 1 94 ? 4.717 -12.942 -6.279 1.00 93.19 94 CYS A C 1
ATOM 675 O O . CYS A 1 94 ? 3.853 -12.121 -5.980 1.00 93.19 94 CYS A O 1
ATOM 677 N N . LEU A 1 95 ? 5.349 -12.932 -7.454 1.00 93.00 95 LEU A N 1
ATOM 678 C CA . LEU A 1 95 ? 5.004 -12.036 -8.559 1.00 93.00 95 LEU A CA 1
ATOM 679 C C . LEU A 1 95 ? 4.882 -12.853 -9.840 1.00 93.00 95 LEU A C 1
ATOM 681 O O . LEU A 1 95 ? 5.731 -13.706 -10.108 1.00 93.00 95 LEU A O 1
ATOM 685 N N . ASP A 1 96 ? 3.862 -12.563 -10.636 1.00 94.25 96 ASP A N 1
ATOM 686 C CA . ASP A 1 96 ? 3.730 -13.077 -11.992 1.00 94.25 96 ASP A CA 1
ATOM 687 C C . ASP A 1 96 ? 4.315 -12.050 -12.971 1.00 94.25 96 ASP A C 1
ATOM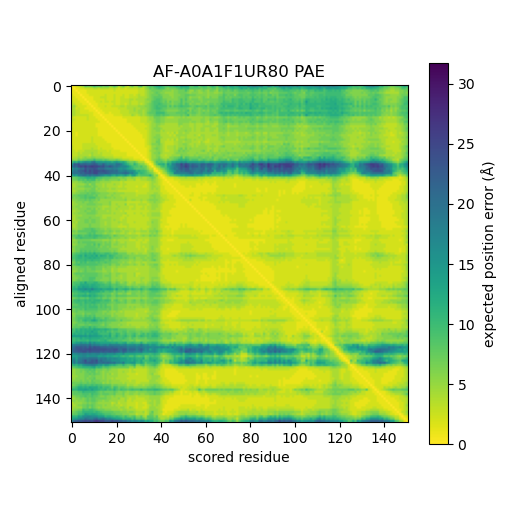 689 O O . ASP A 1 96 ? 3.756 -10.976 -13.185 1.00 94.25 96 ASP A O 1
ATOM 693 N N . ALA A 1 97 ? 5.470 -12.368 -13.558 1.00 90.44 97 ALA A N 1
ATOM 694 C CA . ALA A 1 97 ? 6.178 -11.471 -14.471 1.00 90.44 97 ALA A CA 1
ATOM 695 C C . ALA A 1 97 ? 5.406 -11.173 -15.769 1.00 90.44 97 ALA A C 1
ATOM 697 O O . ALA A 1 97 ? 5.725 -10.193 -16.446 1.00 90.44 97 ALA A O 1
ATOM 698 N N . GLU A 1 98 ? 4.420 -11.998 -16.122 1.00 92.44 98 GLU A N 1
ATOM 699 C CA . GLU A 1 98 ? 3.590 -11.816 -17.313 1.00 92.44 98 GLU A CA 1
ATOM 700 C C . GLU A 1 98 ? 2.305 -11.038 -17.005 1.00 92.44 98 GLU A C 1
ATOM 702 O O . GLU A 1 98 ? 1.790 -10.350 -17.886 1.00 92.44 98 GLU A O 1
ATOM 707 N N . ALA A 1 99 ? 1.816 -11.106 -15.763 1.00 93.56 99 ALA A N 1
ATOM 708 C CA . ALA A 1 99 ? 0.520 -10.553 -15.368 1.00 93.56 99 ALA A CA 1
ATOM 709 C C . ALA A 1 99 ? 0.581 -9.382 -14.374 1.00 93.56 99 ALA A C 1
ATOM 711 O O . ALA A 1 99 ? -0.460 -8.802 -14.081 1.00 93.56 99 ALA A O 1
ATOM 712 N N . LEU A 1 100 ? 1.753 -9.036 -13.831 1.00 94.12 100 LEU A N 1
ATOM 713 C CA . LEU A 1 100 ? 1.883 -7.896 -12.918 1.00 94.12 100 LEU A CA 1
ATOM 714 C C . LEU A 1 100 ? 1.566 -6.570 -13.613 1.00 94.12 100 LEU A C 1
ATOM 716 O O . LEU A 1 100 ? 1.805 -6.403 -14.809 1.00 94.12 100 LEU A O 1
ATOM 720 N N . GLU A 1 101 ? 1.067 -5.599 -12.859 1.00 94.81 101 GLU A N 1
ATOM 721 C CA . GLU A 1 101 ? 0.691 -4.294 -13.399 1.00 94.81 101 GLU A CA 1
ATOM 722 C C . GLU A 1 101 ? 1.019 -3.184 -12.402 1.00 94.81 101 GLU A C 1
ATOM 724 O O . GLU A 1 101 ? 0.830 -3.331 -11.193 1.00 94.81 101 GLU A O 1
ATOM 729 N N . ILE A 1 102 ? 1.504 -2.048 -12.911 1.00 95.00 102 ILE A N 1
ATOM 730 C CA . ILE A 1 102 ? 1.687 -0.831 -12.115 1.00 95.00 102 ILE A CA 1
ATOM 731 C C . ILE A 1 102 ? 0.904 0.303 -12.753 1.00 95.00 102 ILE A C 1
ATOM 733 O O . ILE A 1 102 ? 1.119 0.649 -13.915 1.00 95.00 102 ILE A O 1
ATOM 737 N N . ASN A 1 103 ? 0.054 0.930 -11.949 1.00 93.88 103 ASN A N 1
ATOM 738 C CA . ASN A 1 103 ? -0.701 2.119 -12.304 1.00 93.88 103 ASN A CA 1
ATOM 739 C C . ASN A 1 103 ? -0.274 3.288 -11.420 1.00 93.88 103 ASN A C 1
ATOM 741 O O . ASN A 1 103 ? -0.132 3.121 -10.211 1.00 93.88 103 ASN A O 1
ATOM 745 N N . VAL A 1 104 ? -0.111 4.472 -12.010 1.00 93.38 104 VAL A N 1
ATOM 746 C CA . VAL A 1 104 ? 0.130 5.730 -11.291 1.00 93.38 104 VAL A CA 1
ATOM 747 C C . VAL A 1 104 ? -0.924 6.746 -11.715 1.00 93.38 104 VAL A C 1
ATOM 749 O O . VAL A 1 104 ? -1.044 7.055 -12.897 1.00 93.38 104 VAL A O 1
ATOM 752 N N . ASN A 1 105 ? -1.719 7.239 -10.764 1.00 92.06 105 ASN A N 1
ATOM 753 C CA . ASN A 1 105 ? -2.842 8.162 -10.988 1.00 92.06 105 ASN A CA 1
ATOM 754 C C . ASN A 1 105 ? -3.782 7.707 -12.122 1.00 92.06 105 ASN A C 1
ATOM 756 O O . ASN A 1 105 ? -4.200 8.498 -12.962 1.00 92.06 105 ASN A O 1
ATOM 760 N N . GLY A 1 106 ? -4.080 6.405 -12.172 1.00 88.19 106 GLY A N 1
ATOM 761 C CA . GLY A 1 106 ? -4.922 5.800 -13.211 1.00 88.19 106 GLY A CA 1
ATOM 762 C C . GLY A 1 106 ? -4.229 5.580 -14.561 1.00 88.19 106 GLY A C 1
ATOM 763 O O . GLY A 1 106 ? -4.848 5.041 -15.473 1.00 88.19 106 GLY A O 1
ATOM 764 N N . THR A 1 107 ? -2.954 5.953 -14.699 1.00 90.75 107 THR A N 1
ATOM 765 C CA . THR A 1 107 ? -2.156 5.689 -15.900 1.00 90.75 107 THR A CA 1
ATOM 766 C C . THR A 1 107 ? -1.339 4.412 -15.715 1.00 90.75 107 THR A C 1
ATOM 768 O O . THR A 1 107 ? -0.471 4.348 -14.842 1.00 90.75 107 THR A O 1
ATOM 771 N N . GLN A 1 108 ? -1.582 3.405 -16.554 1.00 92.31 108 GLN A N 1
ATOM 772 C CA . GLN A 1 108 ? -0.835 2.147 -16.527 1.00 92.31 108 GLN A CA 1
ATOM 773 C C . GLN A 1 108 ? 0.565 2.328 -17.120 1.00 92.31 108 GLN A C 1
ATOM 775 O O . GLN A 1 108 ? 0.724 2.733 -18.271 1.00 92.31 108 GLN A O 1
ATOM 780 N N . LEU A 1 109 ? 1.591 2.029 -16.326 1.00 91.44 109 LEU A N 1
ATOM 781 C CA . LEU A 1 109 ? 2.994 2.157 -16.720 1.00 91.44 109 LEU A CA 1
ATOM 782 C C . LEU A 1 109 ? 3.523 0.892 -17.393 1.00 91.44 109 LEU A C 1
ATOM 784 O O . LEU A 1 109 ? 4.280 0.975 -18.365 1.00 91.44 109 LEU A O 1
ATOM 788 N N . CYS A 1 110 ? 3.134 -0.272 -16.876 1.00 91.44 110 CYS A N 1
ATOM 789 C CA . CYS A 1 110 ? 3.560 -1.566 -17.387 1.00 91.44 110 CYS A CA 1
ATOM 790 C C . CYS A 1 110 ? 2.444 -2.609 -17.306 1.00 91.44 110 CYS A C 1
ATOM 792 O O . CYS A 1 110 ? 1.554 -2.538 -16.451 1.00 91.44 110 CYS A O 1
ATOM 794 N N . GLN A 1 111 ? 2.549 -3.585 -18.203 1.00 89.94 111 GLN A N 1
ATOM 795 C CA . GLN A 1 111 ? 1.855 -4.862 -18.128 1.00 89.94 111 GLN A CA 1
ATOM 796 C C . GLN A 1 111 ? 2.905 -5.964 -18.256 1.00 89.94 111 GLN A C 1
ATOM 798 O O . GLN A 1 111 ? 3.702 -5.986 -19.202 1.00 89.94 111 GLN A O 1
ATOM 803 N N . GLY A 1 112 ? 2.965 -6.827 -17.250 1.00 89.44 112 GLY A N 1
ATOM 804 C CA . GLY A 1 112 ? 4.123 -7.665 -17.004 1.00 89.44 112 GLY A CA 1
ATOM 805 C C . GLY A 1 112 ? 5.411 -6.835 -16.915 1.00 89.44 112 GLY A C 1
ATOM 806 O O . GLY A 1 112 ? 5.441 -5.695 -16.447 1.00 89.44 112 GLY A O 1
ATOM 807 N N . ILE A 1 113 ? 6.494 -7.385 -17.457 1.00 86.56 113 ILE A N 1
ATOM 808 C CA . ILE A 1 113 ? 7.795 -6.706 -17.589 1.00 86.56 113 ILE A CA 1
ATOM 809 C C . ILE A 1 113 ? 7.884 -5.730 -18.780 1.00 86.56 113 ILE A C 1
ATOM 811 O O . ILE A 1 113 ? 8.969 -5.224 -19.081 1.00 86.56 113 ILE A O 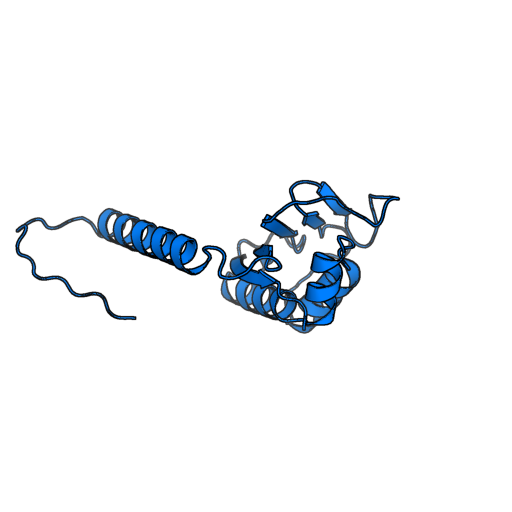1
ATOM 815 N N . THR A 1 114 ? 6.772 -5.461 -19.470 1.00 89.62 114 THR A N 1
ATOM 816 C CA . THR A 1 114 ? 6.752 -4.642 -20.688 1.00 89.62 114 THR A CA 1
ATOM 817 C C . THR A 1 114 ? 6.227 -3.232 -20.397 1.00 89.62 114 THR A C 1
ATOM 819 O O . THR A 1 114 ? 5.137 -3.091 -19.837 1.00 89.62 114 THR A O 1
ATOM 822 N N . PRO A 1 115 ? 6.954 -2.161 -20.779 1.00 90.19 115 PRO A N 1
ATOM 823 C CA . PRO A 1 115 ? 6.443 -0.798 -20.655 1.00 90.19 115 PRO A CA 1
ATOM 824 C C . PRO A 1 115 ? 5.285 -0.554 -21.630 1.00 90.19 115 PRO A C 1
ATOM 826 O O . PRO A 1 115 ? 5.382 -0.906 -22.805 1.00 90.19 115 PRO A O 1
ATOM 829 N N . LEU A 1 116 ? 4.229 0.113 -21.165 1.00 86.81 116 LEU A N 1
ATOM 830 C CA . LEU A 1 116 ? 3.094 0.521 -22.006 1.00 86.81 116 LEU A CA 1
ATOM 831 C C . LEU A 1 116 ? 3.191 1.971 -22.494 1.00 86.81 116 LEU A C 1
ATOM 833 O O . LEU A 1 116 ? 2.590 2.325 -23.507 1.00 86.81 116 LEU A O 1
ATOM 837 N N . LEU A 1 117 ? 3.967 2.814 -21.809 1.00 78.25 117 LEU A N 1
ATOM 838 C CA . LEU A 1 117 ? 4.140 4.221 -22.168 1.00 78.25 117 LEU A CA 1
ATOM 839 C C . LEU A 1 117 ? 5.508 4.492 -22.783 1.00 78.25 117 LEU A C 1
ATOM 841 O O . LEU A 1 117 ? 6.540 3.998 -22.330 1.00 78.25 117 LEU A O 1
ATOM 845 N N . THR A 1 118 ? 5.507 5.357 -23.797 1.00 62.50 118 THR A N 1
ATOM 846 C CA . THR A 1 118 ? 6.726 5.888 -24.422 1.00 62.50 118 THR A CA 1
ATOM 847 C C . THR A 1 118 ? 7.253 7.122 -23.685 1.00 62.50 118 THR A C 1
ATOM 849 O O . THR A 1 118 ? 8.465 7.337 -23.644 1.00 62.50 118 THR A O 1
ATOM 852 N N . SER A 1 119 ? 6.362 7.926 -23.085 1.00 64.50 119 SER A N 1
ATOM 853 C CA . SER A 1 119 ? 6.750 9.044 -22.216 1.00 64.50 119 SER A CA 1
ATOM 854 C C . SER A 1 119 ? 7.126 8.530 -20.832 1.00 64.50 119 SER A C 1
ATOM 856 O O . SER A 1 119 ? 6.408 7.722 -20.246 1.00 64.50 119 SER A O 1
ATOM 858 N N . ARG A 1 120 ? 8.246 9.028 -20.303 1.00 67.62 120 ARG A N 1
ATOM 859 C CA . ARG A 1 120 ? 8.721 8.715 -18.949 1.00 67.62 120 ARG A CA 1
ATOM 860 C C . ARG A 1 120 ? 8.251 9.706 -17.897 1.00 67.62 120 ARG A C 1
ATOM 862 O O . ARG A 1 120 ? 8.439 9.419 -16.726 1.00 67.62 120 ARG A O 1
ATOM 869 N N . VAL A 1 121 ? 7.700 10.849 -18.305 1.00 75.94 121 VAL A N 1
ATOM 870 C CA . VAL A 1 121 ? 7.275 11.909 -17.388 1.00 75.94 121 VAL A CA 1
ATOM 871 C C . VAL A 1 121 ? 5.756 11.956 -17.371 1.00 75.94 121 VAL A C 1
ATOM 873 O O . VAL A 1 121 ? 5.122 12.113 -18.417 1.00 75.94 121 VAL A O 1
ATOM 876 N N . LEU A 1 122 ? 5.201 11.786 -16.182 1.00 81.00 122 LEU A N 1
ATOM 877 C CA . LEU A 1 122 ? 3.803 11.980 -15.862 1.00 81.00 122 LEU A CA 1
ATOM 878 C C . LEU A 1 122 ? 3.659 13.305 -15.119 1.00 81.00 122 LEU A C 1
ATOM 880 O O . LEU A 1 122 ? 4.426 13.604 -14.203 1.00 81.00 122 LEU A O 1
ATOM 884 N N . ASP A 1 123 ? 2.656 14.075 -15.519 1.00 75.12 123 ASP A N 1
ATOM 885 C CA . ASP A 1 123 ? 2.245 15.256 -14.779 1.00 75.12 123 ASP A CA 1
ATOM 886 C C . ASP A 1 123 ? 1.171 14.837 -13.775 1.00 75.12 123 ASP A C 1
ATOM 888 O O . ASP A 1 123 ? 0.093 14.367 -14.146 1.00 75.12 123 ASP A O 1
ATOM 892 N N . TYR A 1 124 ? 1.506 14.917 -12.495 1.00 79.19 124 TYR A N 1
ATOM 893 C CA . TYR A 1 124 ? 0.559 14.713 -11.413 1.00 79.19 124 TYR A CA 1
ATOM 894 C C . TYR A 1 124 ? 0.841 15.717 -10.293 1.00 79.19 124 TYR A C 1
ATOM 896 O O . TYR A 1 124 ? 2.003 15.948 -9.934 1.00 79.19 124 TYR A O 1
ATOM 904 N N . ASP A 1 125 ? -0.241 16.295 -9.760 1.00 75.25 125 ASP A N 1
ATOM 905 C CA . ASP A 1 125 ? -0.260 17.409 -8.804 1.00 75.25 125 ASP A CA 1
ATOM 906 C C . ASP A 1 125 ? 0.297 17.012 -7.411 1.00 75.25 125 ASP A C 1
ATOM 908 O O . ASP A 1 125 ? 1.427 16.531 -7.266 1.00 75.25 125 ASP A O 1
ATOM 912 N N . GLU A 1 126 ? -0.487 17.234 -6.351 1.00 81.94 126 GLU A N 1
ATOM 913 C CA . GLU A 1 126 ? -0.101 17.046 -4.950 1.00 81.94 126 GLU A CA 1
ATOM 914 C C . GLU A 1 126 ? -0.219 15.589 -4.475 1.00 81.94 126 GLU A C 1
ATOM 916 O O . GLU A 1 126 ? 0.420 15.216 -3.489 1.00 81.94 126 GLU A O 1
ATOM 921 N N . HIS A 1 127 ? -0.997 14.749 -5.168 1.00 88.31 127 HIS A N 1
ATOM 922 C CA . HIS A 1 127 ? -1.305 13.380 -4.742 1.00 88.31 127 HIS A CA 1
ATOM 923 C C . HIS A 1 127 ? -0.878 12.358 -5.791 1.00 88.31 127 HIS A C 1
ATOM 925 O O . HIS A 1 127 ? -1.343 12.363 -6.931 1.00 88.31 127 HIS A O 1
ATOM 931 N N . VAL A 1 128 ? -0.026 11.434 -5.365 1.00 92.06 128 VAL A N 1
ATOM 932 C CA . VAL A 1 128 ? 0.442 10.286 -6.135 1.00 92.06 128 VAL A CA 1
ATOM 933 C C . VAL A 1 128 ? -0.250 9.040 -5.592 1.00 92.06 128 VAL A C 1
ATOM 935 O O . VAL A 1 128 ? -0.067 8.665 -4.437 1.00 92.06 128 VAL A O 1
ATOM 938 N N . THR A 1 129 ? -1.056 8.393 -6.421 1.00 94.31 129 THR A N 1
ATOM 939 C CA . THR A 1 129 ? -1.720 7.123 -6.129 1.00 94.31 129 THR A CA 1
ATOM 940 C C . THR A 1 129 ? -1.110 6.047 -7.003 1.00 94.31 129 THR A C 1
ATOM 942 O O . THR A 1 129 ? -1.132 6.157 -8.225 1.00 94.31 129 THR A O 1
ATOM 945 N N . ILE A 1 130 ? -0.568 5.010 -6.378 1.00 95.88 130 ILE A N 1
ATOM 946 C CA . ILE A 1 130 ? 0.079 3.889 -7.046 1.00 95.88 130 ILE A CA 1
ATOM 947 C C . ILE A 1 130 ? -0.693 2.620 -6.724 1.00 95.88 130 ILE A C 1
ATOM 949 O O . ILE A 1 130 ? -0.961 2.338 -5.557 1.00 95.88 130 ILE A O 1
ATOM 953 N N . THR A 1 131 ? -0.999 1.837 -7.749 1.00 97.12 131 THR A N 1
ATOM 954 C CA . THR A 1 131 ? -1.514 0.476 -7.597 1.00 97.12 131 THR A CA 1
ATOM 955 C C . THR A 1 131 ? -0.505 -0.484 -8.201 1.00 97.12 131 THR A C 1
ATOM 957 O O . THR A 1 131 ? -0.173 -0.354 -9.376 1.00 97.12 131 THR A O 1
ATOM 960 N N . LEU A 1 132 ? -0.010 -1.415 -7.391 1.00 96.88 132 LEU A N 1
ATOM 961 C CA . LEU A 1 132 ? 0.851 -2.520 -7.793 1.00 96.88 132 LEU A CA 1
ATOM 962 C C . LEU A 1 132 ? 0.052 -3.819 -7.660 1.00 96.88 132 LEU A C 1
ATOM 964 O O . LEU A 1 132 ? -0.181 -4.286 -6.546 1.00 96.88 132 LEU A O 1
ATOM 968 N N . ASP A 1 133 ? -0.354 -4.398 -8.782 1.00 96.88 133 ASP A N 1
ATOM 969 C CA . ASP A 1 133 ? -0.897 -5.754 -8.812 1.00 96.88 133 ASP A CA 1
ATOM 970 C C . ASP A 1 133 ? 0.248 -6.737 -9.070 1.00 96.88 133 ASP A C 1
ATOM 972 O O . ASP A 1 133 ? 0.999 -6.599 -10.039 1.00 96.88 133 ASP A O 1
ATOM 976 N N . LEU A 1 134 ? 0.412 -7.715 -8.181 1.00 96.06 134 LEU A N 1
ATOM 977 C CA . LEU A 1 134 ? 1.450 -8.738 -8.290 1.00 96.06 134 LEU A CA 1
ATOM 978 C C . LEU A 1 134 ? 1.129 -9.801 -9.355 1.00 96.06 134 LEU A C 1
ATOM 980 O O . LEU A 1 134 ? 1.975 -10.653 -9.626 1.00 96.06 134 LEU A O 1
ATOM 984 N N . GLY A 1 135 ? -0.076 -9.800 -9.933 1.00 94.44 135 GLY A N 1
ATOM 985 C CA . GLY A 1 135 ? -0.490 -10.696 -11.015 1.00 94.44 135 GLY A CA 1
ATOM 986 C C . GLY A 1 135 ? -0.768 -12.140 -10.580 1.00 94.44 135 GLY A C 1
ATOM 987 O O . GLY A 1 135 ? -1.221 -12.951 -11.382 1.00 94.44 135 GLY A O 1
ATOM 988 N N . THR A 1 136 ? -0.559 -12.486 -9.303 1.00 93.12 136 THR A N 1
ATOM 989 C CA . THR A 1 136 ? -0.656 -13.884 -8.833 1.00 93.12 136 THR A CA 1
ATOM 990 C C . THR A 1 136 ? -2.077 -14.349 -8.509 1.00 93.12 136 THR A C 1
ATOM 992 O O . THR A 1 136 ? -2.286 -15.516 -8.178 1.00 93.12 136 THR A O 1
ATOM 995 N N . ARG A 1 137 ? -3.069 -13.449 -8.614 1.00 91.56 137 ARG A N 1
ATOM 996 C CA . ARG A 1 137 ? -4.485 -13.684 -8.254 1.00 91.56 137 ARG A CA 1
ATOM 997 C C . ARG A 1 137 ? -4.707 -14.060 -6.784 1.00 91.56 137 ARG A C 1
ATOM 999 O O . ARG A 1 137 ? -5.738 -14.639 -6.442 1.00 91.56 137 ARG A O 1
ATOM 1006 N N . GLY A 1 138 ? -3.748 -13.744 -5.918 1.00 93.44 138 GLY A N 1
ATOM 1007 C CA . GLY A 1 138 ? -3.927 -13.833 -4.476 1.00 93.44 138 GLY A CA 1
ATOM 1008 C C . GLY A 1 138 ? -4.939 -12.804 -3.954 1.00 93.44 138 GLY A C 1
ATOM 1009 O O . GLY A 1 138 ? -5.224 -11.802 -4.607 1.00 93.44 138 GLY A O 1
ATOM 1010 N N . VAL A 1 139 ? -5.503 -13.063 -2.773 1.00 96.00 139 VAL A N 1
ATOM 1011 C CA . VAL A 1 139 ? -6.523 -12.195 -2.146 1.00 96.00 139 VAL A CA 1
ATOM 1012 C C . VAL A 1 139 ? -5.926 -11.113 -1.246 1.00 96.00 139 VAL A C 1
ATOM 1014 O O . VAL A 1 139 ? -6.648 -10.239 -0.782 1.00 96.00 139 VAL A O 1
ATOM 1017 N N . GLY A 1 140 ? -4.621 -11.187 -0.983 1.00 97.06 140 GLY A N 1
ATOM 1018 C CA . GLY A 1 140 ? -3.915 -10.290 -0.086 1.00 97.06 140 GLY A CA 1
ATOM 1019 C C . GLY A 1 140 ? -3.789 -8.886 -0.652 1.00 97.06 140 GLY A C 1
ATOM 1020 O O . GLY A 1 140 ? -3.337 -8.704 -1.790 1.00 97.06 140 GLY A O 1
ATOM 1021 N N . THR A 1 141 ? -4.139 -7.898 0.165 1.00 97.56 141 THR A N 1
ATOM 1022 C CA . THR A 1 141 ? -4.040 -6.482 -0.181 1.00 97.56 141 THR A CA 1
ATOM 1023 C C . THR A 1 141 ? -3.477 -5.666 0.973 1.00 97.56 141 THR A C 1
ATOM 1025 O O . THR A 1 141 ? -3.634 -6.004 2.143 1.00 97.56 141 THR A O 1
ATOM 1028 N N . ALA A 1 142 ? -2.804 -4.567 0.654 1.00 97.69 142 ALA A N 1
ATOM 1029 C CA . ALA A 1 142 ? -2.391 -3.598 1.656 1.00 97.69 142 ALA A CA 1
ATOM 1030 C C . ALA A 1 142 ? -2.231 -2.219 1.036 1.00 97.69 142 ALA A C 1
ATOM 1032 O O . ALA A 1 142 ? -1.791 -2.085 -0.104 1.00 97.69 142 ALA A O 1
ATOM 1033 N N . THR A 1 143 ? -2.528 -1.187 1.821 1.00 97.38 143 THR A N 1
ATOM 1034 C CA . THR A 1 143 ? -2.314 0.205 1.427 1.00 97.38 143 THR A CA 1
ATOM 1035 C C . THR A 1 143 ? -1.390 0.889 2.422 1.00 97.38 143 THR A C 1
ATOM 1037 O O . THR A 1 143 ? -1.605 0.835 3.631 1.00 97.38 143 THR A O 1
ATOM 1040 N N . VAL A 1 144 ? -0.363 1.560 1.907 1.00 95.44 144 VAL A N 1
ATOM 1041 C CA . VAL A 1 144 ? 0.524 2.439 2.670 1.00 95.44 144 VAL A CA 1
ATOM 1042 C C . VAL A 1 144 ? 0.298 3.870 2.212 1.00 95.44 144 VAL A C 1
ATOM 1044 O O . VAL A 1 144 ? 0.269 4.157 1.017 1.00 95.44 144 VAL A O 1
ATOM 1047 N N . ARG A 1 145 ? 0.162 4.780 3.176 1.00 93.88 145 ARG A N 1
ATOM 1048 C CA . ARG A 1 145 ? 0.063 6.218 2.931 1.00 93.88 145 ARG A CA 1
ATOM 1049 C C . ARG A 1 145 ? 1.232 6.932 3.594 1.00 93.88 145 ARG A C 1
ATOM 1051 O O . ARG A 1 145 ? 1.554 6.648 4.745 1.00 93.88 145 ARG A O 1
ATOM 1058 N N . THR A 1 146 ? 1.891 7.822 2.864 1.00 91.00 146 THR A N 1
ATOM 1059 C CA . THR A 1 146 ? 3.068 8.556 3.342 1.00 91.00 146 THR A CA 1
ATOM 1060 C C . THR A 1 146 ? 3.237 9.878 2.592 1.00 91.00 146 THR A C 1
ATOM 1062 O O . THR A 1 146 ? 2.482 10.184 1.671 1.00 91.00 146 THR A O 1
ATOM 1065 N N . PHE A 1 147 ? 4.240 10.659 2.979 1.00 88.81 147 PHE A N 1
ATOM 1066 C CA . PHE A 1 147 ? 4.670 11.858 2.274 1.00 88.81 147 PHE A CA 1
ATOM 1067 C C . PHE A 1 147 ? 5.890 11.567 1.408 1.00 88.81 147 PHE A C 1
ATOM 1069 O O . PHE A 1 147 ? 6.711 10.714 1.747 1.00 88.81 147 PHE A O 1
ATOM 1076 N N . LEU A 1 148 ? 6.019 12.297 0.310 1.00 86.88 148 LEU A N 1
ATOM 1077 C CA . LEU A 1 148 ? 7.213 12.417 -0.510 1.00 86.88 148 LEU A CA 1
ATOM 1078 C C . LEU A 1 148 ? 7.805 13.795 -0.245 1.00 86.88 148 LEU A C 1
ATOM 1080 O O . LEU A 1 148 ? 7.144 14.805 -0.477 1.00 86.88 148 LEU A O 1
ATOM 1084 N N . GLU A 1 149 ? 9.041 13.819 0.233 1.00 81.44 149 GLU A N 1
ATOM 1085 C CA . GLU A 1 149 ? 9.784 15.037 0.541 1.00 81.44 149 GLU A CA 1
ATOM 1086 C C . GLU A 1 149 ? 11.132 14.968 -0.182 1.00 81.44 149 GLU A C 1
ATOM 1088 O O . GLU A 1 149 ? 11.710 13.874 -0.249 1.00 81.44 149 GLU A O 1
ATOM 1093 N N . PRO A 1 150 ? 11.629 16.084 -0.746 1.00 71.31 150 PRO A N 1
ATOM 1094 C CA . PRO A 1 150 ? 12.997 16.148 -1.245 1.00 71.31 150 PRO A CA 1
ATOM 1095 C C . PRO A 1 150 ? 13.961 15.886 -0.080 1.00 71.31 150 PRO A C 1
ATOM 1097 O O . PRO A 1 150 ? 13.804 16.491 0.981 1.00 71.31 150 PRO A O 1
ATOM 1100 N N . MET A 1 151 ? 14.917 14.974 -0.268 1.00 62.19 151 MET A N 1
ATOM 1101 C CA . MET A 1 151 ? 15.982 14.722 0.712 1.00 62.19 151 MET A CA 1
ATOM 1102 C C . MET A 1 151 ? 17.040 15.824 0.714 1.00 62.19 151 MET A C 1
ATOM 1104 O O . MET A 1 151 ? 17.302 16.397 -0.370 1.00 62.19 151 MET A O 1
#

Foldseek 3Di:
DDDDDPCPVVDDDPPVVVVVVVVVVVVVVVVVVVPDPDDLKAKEKEKEFQWQAQVLRALLRVQLVPDQVQLVCVSQQQGPVVVSVVSSVVSVTAADQQAKWKDKPNRTQDGRVHGPDPDRGDDDDRYIYMYIYRRNNHGHMDMDIDMRDDD